Protein AF-A0A0R0AD38-F1 (afdb_monomer_lite)

Sequence (101 aa):
MSTGTLKWAVVLAARLEANGHALTPDVVELLPHMDVVVWARQQRMPLTARALRERFGVSRATAFRWLQVLRAPLPEPWPADLQPLNGVKLPMFHITWQVQP

pLDDT: mean 73.13, std 21.47, range [27.02, 95.5]

Structure (mmCIF, N/CA/C/O backbone):
data_AF-A0A0R0AD38-F1
#
_entry.id   AF-A0A0R0AD38-F1
#
loop_
_atom_site.group_PDB
_atom_site.id
_atom_site.type_symbol
_atom_site.label_atom_id
_atom_site.label_alt_id
_atom_site.label_comp_id
_atom_site.label_asym_id
_atom_site.label_entity_id
_atom_site.label_seq_id
_atom_site.pdbx_PDB_ins_code
_atom_site.Cartn_x
_atom_site.Cartn_y
_atom_site.Cartn_z
_atom_site.occupancy
_atom_site.B_iso_or_equiv
_atom_site.auth_seq_id
_atom_site.auth_comp_id
_atom_site.auth_asym_id
_atom_site.auth_atom_id
_atom_site.pdbx_PDB_model_num
ATOM 1 N N . MET A 1 1 ? 1.172 2.423 -13.761 1.00 56.97 1 MET A N 1
ATOM 2 C CA . MET A 1 1 ? 0.502 2.567 -12.445 1.00 56.97 1 MET A CA 1
ATOM 3 C C . MET A 1 1 ? 1.250 3.596 -11.602 1.00 56.97 1 MET A C 1
ATOM 5 O O . MET A 1 1 ? 2.477 3.622 -11.670 1.00 56.97 1 MET A O 1
ATOM 9 N N . SER A 1 2 ? 0.536 4.491 -10.905 1.00 72.38 2 SER A N 1
ATOM 10 C CA . SER A 1 2 ? 1.113 5.711 -10.313 1.00 72.38 2 SER A CA 1
ATOM 11 C C . SER A 1 2 ? 1.569 5.514 -8.859 1.00 72.38 2 SER A C 1
ATOM 13 O O . SER A 1 2 ? 0.878 4.900 -8.052 1.00 72.38 2 SER A O 1
ATOM 15 N N . THR A 1 3 ? 2.729 6.069 -8.506 1.00 79.19 3 THR A N 1
ATOM 16 C CA . THR A 1 3 ? 3.259 6.085 -7.130 1.00 79.19 3 THR A CA 1
ATOM 17 C C . THR A 1 3 ? 2.387 6.919 -6.175 1.00 79.19 3 THR A C 1
ATOM 19 O O . THR A 1 3 ? 2.358 6.650 -4.977 1.00 79.19 3 THR A O 1
ATOM 22 N N . GLY A 1 4 ? 1.650 7.909 -6.697 1.00 78.69 4 GLY A N 1
ATOM 23 C CA . GLY A 1 4 ? 0.775 8.778 -5.904 1.00 78.69 4 GLY A CA 1
ATOM 24 C C . GLY A 1 4 ? -0.412 8.034 -5.291 1.00 78.69 4 GLY A C 1
ATOM 25 O O . GLY A 1 4 ? -0.717 8.231 -4.119 1.00 78.69 4 GLY A O 1
ATOM 26 N N . THR A 1 5 ? -1.026 7.116 -6.044 1.00 82.19 5 THR A N 1
ATOM 27 C CA . THR A 1 5 ? -2.131 6.280 -5.548 1.00 82.19 5 THR A CA 1
ATOM 28 C C . THR A 1 5 ? -1.675 5.343 -4.426 1.00 82.19 5 THR A C 1
ATOM 30 O O . THR A 1 5 ? -2.367 5.213 -3.423 1.00 82.19 5 THR A O 1
ATOM 33 N N . LEU A 1 6 ? -0.479 4.751 -4.542 1.00 84.50 6 LEU A N 1
ATOM 34 C CA . LEU A 1 6 ? 0.084 3.912 -3.479 1.00 84.50 6 LEU A CA 1
ATOM 35 C C . LEU A 1 6 ? 0.377 4.719 -2.206 1.00 84.50 6 LEU A C 1
ATOM 37 O O . LEU A 1 6 ? 0.110 4.245 -1.107 1.00 84.50 6 LEU A O 1
ATOM 41 N N . LYS A 1 7 ? 0.895 5.947 -2.340 1.00 82.00 7 LYS A N 1
ATOM 42 C CA . LYS A 1 7 ? 1.120 6.833 -1.186 1.00 82.00 7 LYS A CA 1
ATOM 43 C C . LYS A 1 7 ? -0.190 7.109 -0.440 1.00 82.00 7 LYS A C 1
ATOM 45 O O . LYS A 1 7 ? -0.216 7.065 0.785 1.00 82.00 7 LYS A O 1
ATOM 50 N N . TRP A 1 8 ? -1.275 7.328 -1.178 1.00 84.75 8 TRP A N 1
ATOM 51 C CA . TRP A 1 8 ? -2.616 7.477 -0.613 1.00 84.75 8 TRP A CA 1
ATOM 52 C C . TRP A 1 8 ? -3.109 6.217 0.101 1.00 84.75 8 TRP A C 1
ATOM 54 O O . TRP A 1 8 ? -3.622 6.319 1.213 1.00 84.75 8 TRP A O 1
ATOM 64 N N . ALA A 1 9 ? -2.912 5.039 -0.493 1.00 86.88 9 ALA A N 1
ATOM 65 C CA . ALA A 1 9 ? -3.285 3.769 0.127 1.00 86.88 9 ALA A CA 1
ATOM 66 C C . ALA A 1 9 ? -2.564 3.549 1.468 1.00 86.88 9 ALA A C 1
ATOM 68 O O . ALA A 1 9 ? -3.194 3.139 2.438 1.00 86.88 9 ALA A O 1
ATOM 69 N N . VAL A 1 10 ? -1.272 3.893 1.557 1.00 84.19 10 VAL A N 1
ATOM 70 C CA . VAL A 1 10 ? -0.491 3.811 2.807 1.00 84.19 10 VAL A CA 1
ATOM 71 C C . VAL A 1 10 ? -1.085 4.701 3.907 1.00 84.19 10 VAL A C 1
ATOM 73 O O . VAL A 1 10 ? -1.251 4.244 5.039 1.00 84.19 10 VAL A O 1
ATOM 76 N N . VAL A 1 11 ? -1.441 5.948 3.578 1.00 85.19 11 VAL A N 1
ATOM 77 C CA . VAL A 1 11 ? -2.060 6.891 4.528 1.00 85.19 11 VAL A CA 1
ATOM 78 C C . VAL A 1 11 ? -3.447 6.410 4.959 1.00 85.19 11 VAL A C 1
ATOM 80 O O . VAL A 1 11 ? -3.767 6.417 6.146 1.00 85.19 11 VAL A O 1
ATOM 83 N N . LEU A 1 12 ? -4.268 5.953 4.014 1.00 84.62 12 LEU A N 1
ATOM 84 C CA . LEU A 1 12 ? -5.617 5.469 4.301 1.00 84.62 12 LEU A CA 1
ATOM 85 C C . LEU A 1 12 ? -5.602 4.208 5.175 1.00 84.62 12 LEU A C 1
ATOM 87 O O . LEU A 1 12 ? -6.382 4.119 6.119 1.00 84.62 12 LEU A O 1
ATOM 91 N N . ALA A 1 13 ? -4.685 3.275 4.911 1.00 84.94 13 ALA A N 1
ATOM 92 C CA . ALA A 1 13 ? -4.500 2.079 5.726 1.00 84.94 13 ALA A CA 1
ATOM 93 C C . ALA A 1 13 ? -4.149 2.429 7.180 1.00 84.94 13 ALA A C 1
ATOM 95 O O . ALA A 1 13 ? -4.756 1.902 8.108 1.00 84.94 13 ALA A O 1
ATOM 96 N N . ALA A 1 14 ? -3.216 3.369 7.376 1.00 82.06 14 ALA A N 1
ATOM 97 C CA . ALA A 1 14 ? -2.877 3.877 8.704 1.00 82.06 14 ALA A CA 1
ATOM 98 C C . ALA A 1 14 ? -4.072 4.573 9.383 1.00 82.06 14 ALA A C 1
ATOM 100 O O . ALA A 1 14 ? -4.281 4.391 10.579 1.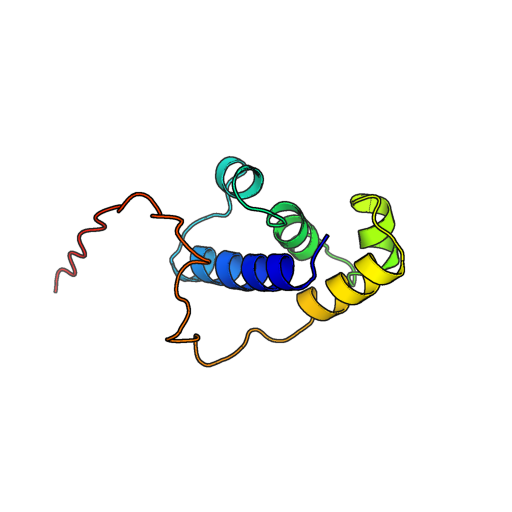00 82.06 14 ALA A O 1
ATOM 101 N N . ARG A 1 15 ? -4.895 5.319 8.625 1.00 81.12 15 ARG A N 1
ATOM 102 C CA . ARG A 1 15 ? -6.114 5.956 9.151 1.00 81.12 15 ARG A CA 1
ATOM 103 C C . ARG A 1 15 ? -7.105 4.931 9.680 1.00 81.12 15 ARG A C 1
ATOM 105 O O . ARG A 1 15 ? -7.646 5.118 10.764 1.00 81.12 15 ARG A O 1
ATOM 112 N N . LEU A 1 16 ? -7.393 3.904 8.890 1.00 83.25 16 LEU A N 1
ATOM 113 C CA . LEU A 1 16 ? -8.386 2.896 9.245 1.00 83.25 16 LEU A CA 1
ATOM 114 C C . LEU A 1 16 ? -7.975 2.185 10.535 1.00 83.25 16 LEU A C 1
ATOM 116 O O . LEU A 1 16 ? -8.752 2.167 11.485 1.00 83.25 16 LEU A O 1
ATOM 120 N N . GLU A 1 17 ? -6.722 1.743 10.618 1.00 80.50 17 GLU A N 1
ATOM 121 C CA . GLU A 1 17 ? -6.189 1.089 11.816 1.00 80.50 17 GLU A CA 1
ATOM 122 C C . GLU A 1 17 ? -6.184 2.010 13.044 1.00 80.50 17 GLU A C 1
ATOM 124 O O . GLU A 1 17 ? -6.612 1.588 14.116 1.00 80.50 17 GLU A O 1
ATOM 129 N N . ALA A 1 18 ? -5.770 3.276 12.899 1.00 73.06 18 ALA A N 1
ATOM 130 C CA . ALA A 1 18 ? -5.768 4.242 14.003 1.00 73.06 18 ALA A CA 1
ATOM 131 C C . ALA A 1 18 ? -7.176 4.527 14.560 1.00 73.06 18 ALA A C 1
ATOM 133 O O . ALA A 1 18 ? -7.315 4.885 15.725 1.00 73.06 18 ALA A O 1
ATOM 134 N N . ASN A 1 19 ? -8.218 4.345 13.742 1.00 78.25 19 ASN A N 1
ATOM 135 C CA . ASN A 1 19 ? -9.621 4.476 14.146 1.00 78.25 19 ASN A CA 1
ATOM 136 C C . ASN A 1 19 ? -10.259 3.128 14.543 1.00 78.25 19 ASN A C 1
ATOM 138 O O . ASN A 1 19 ? -11.476 3.042 14.681 1.00 78.25 19 ASN A O 1
ATOM 142 N N . GLY A 1 20 ? -9.462 2.067 14.713 1.00 75.69 20 GLY A N 1
ATOM 143 C CA . GLY A 1 20 ? -9.944 0.746 15.125 1.00 75.69 20 GLY A CA 1
ATOM 144 C C . GLY A 1 20 ? -10.633 -0.060 14.019 1.00 75.69 20 GLY A C 1
ATOM 145 O O . GLY A 1 20 ? -11.239 -1.093 14.302 1.00 75.69 20 GLY A O 1
ATOM 146 N N . HIS A 1 21 ? -10.546 0.372 12.759 1.00 79.88 21 HIS A N 1
ATOM 147 C CA . HIS A 1 21 ? -11.080 -0.375 11.625 1.00 79.88 21 HIS A CA 1
ATOM 148 C C . HIS A 1 21 ? -10.052 -1.373 11.092 1.00 79.88 21 HIS A C 1
ATOM 150 O O . HIS A 1 21 ? -8.935 -1.013 10.718 1.00 79.88 21 HIS A O 1
ATOM 156 N N . ALA A 1 22 ? -10.459 -2.638 10.999 1.00 80.19 22 ALA A N 1
ATOM 157 C CA . ALA A 1 22 ? -9.664 -3.670 10.353 1.00 80.19 22 ALA A CA 1
ATOM 158 C C . ALA A 1 22 ? -9.668 -3.496 8.824 1.00 80.19 22 ALA A C 1
ATOM 160 O O . ALA A 1 22 ? -10.698 -3.190 8.221 1.00 80.19 22 ALA A O 1
ATOM 161 N N . LEU A 1 23 ? -8.525 -3.761 8.187 1.00 81.19 23 LEU A N 1
ATOM 162 C CA . LEU A 1 23 ? -8.410 -3.867 6.730 1.00 81.19 23 LEU A CA 1
ATOM 163 C C . LEU A 1 23 ? -8.947 -5.232 6.280 1.00 81.19 23 LEU A C 1
ATOM 165 O O . LEU A 1 23 ? -8.184 -6.167 6.038 1.00 81.19 23 LEU A O 1
ATOM 169 N N . THR A 1 24 ? -10.274 -5.363 6.248 1.00 83.50 24 THR A N 1
ATOM 170 C CA . THR A 1 24 ? -10.948 -6.588 5.801 1.00 83.50 24 THR A CA 1
ATOM 171 C C . THR A 1 24 ? -10.710 -6.835 4.306 1.00 83.50 24 THR A C 1
ATOM 173 O O . THR A 1 24 ? -10.414 -5.887 3.574 1.00 83.50 24 THR A O 1
ATOM 176 N N . PRO A 1 25 ? -10.860 -8.083 3.820 1.00 81.62 25 PRO A N 1
ATOM 177 C CA . PRO A 1 25 ? -10.738 -8.392 2.394 1.00 81.62 25 PRO A CA 1
ATOM 178 C C . PRO A 1 25 ? -11.595 -7.480 1.502 1.00 81.62 25 PRO A C 1
ATOM 180 O O . PRO A 1 25 ? -11.080 -6.937 0.532 1.00 81.62 25 PRO A O 1
ATOM 183 N N . ASP A 1 26 ? -12.838 -7.196 1.903 1.00 80.25 26 ASP A N 1
ATOM 184 C CA . ASP A 1 26 ? -13.739 -6.303 1.162 1.00 80.25 26 ASP A CA 1
ATOM 185 C C . ASP A 1 26 ? -13.156 -4.886 1.000 1.00 80.25 26 ASP A C 1
ATOM 187 O O . ASP A 1 26 ? -13.193 -4.300 -0.079 1.00 80.25 26 ASP A O 1
ATOM 191 N N . VAL A 1 27 ? -12.558 -4.328 2.060 1.00 78.00 27 VAL A N 1
ATOM 192 C CA . VAL A 1 27 ? -11.909 -3.005 2.018 1.00 78.00 27 VAL A CA 1
ATOM 193 C C . VAL A 1 27 ? -10.668 -3.027 1.125 1.00 78.00 27 VAL A C 1
ATOM 195 O O . VAL A 1 27 ? -10.385 -2.053 0.424 1.00 78.00 27 VAL A O 1
ATOM 198 N N . VAL A 1 28 ? -9.924 -4.133 1.147 1.00 84.00 28 VAL A N 1
ATOM 199 C CA . VAL A 1 28 ? -8.715 -4.320 0.340 1.00 84.00 28 VAL A CA 1
ATOM 200 C C . VAL A 1 28 ? -9.045 -4.385 -1.150 1.00 84.00 28 VAL A C 1
ATOM 202 O O . VAL A 1 28 ? -8.338 -3.776 -1.950 1.00 84.00 28 VAL A O 1
ATOM 205 N N . GLU A 1 29 ? -10.122 -5.074 -1.521 1.00 82.31 29 GLU A N 1
ATOM 206 C CA . GLU A 1 29 ? -10.538 -5.234 -2.919 1.00 82.31 29 GLU A CA 1
ATOM 207 C C . GLU A 1 29 ? -11.119 -3.949 -3.521 1.00 82.31 29 GLU A C 1
ATOM 209 O O . GLU A 1 29 ? -10.936 -3.675 -4.708 1.00 82.31 29 GLU A O 1
ATOM 214 N N . LEU A 1 30 ? -11.780 -3.126 -2.704 1.00 80.56 30 LEU A N 1
ATOM 215 C CA . LEU A 1 30 ? -12.409 -1.883 -3.158 1.00 80.56 30 LEU A CA 1
ATOM 216 C C . LEU A 1 30 ? -11.420 -0.725 -3.350 1.00 80.56 30 LEU A C 1
ATOM 218 O O . LEU A 1 30 ? -11.743 0.254 -4.031 1.00 80.56 30 LEU A O 1
ATOM 222 N N . LEU A 1 31 ? -10.230 -0.797 -2.747 1.00 81.06 31 LEU A N 1
ATOM 223 C CA . LEU A 1 31 ? -9.293 0.322 -2.689 1.00 81.06 31 LEU A CA 1
ATOM 224 C C . LEU A 1 31 ? -8.016 0.044 -3.494 1.00 81.06 31 LEU A C 1
ATOM 226 O O . LEU A 1 31 ? -7.275 -0.892 -3.191 1.00 81.06 31 LEU A O 1
ATOM 230 N N . PRO A 1 32 ? -7.676 0.897 -4.480 1.00 84.31 32 PRO A N 1
ATOM 231 C CA . PRO A 1 32 ? -6.484 0.697 -5.292 1.00 84.31 32 PRO A CA 1
ATOM 232 C C . PRO A 1 32 ? -5.207 0.596 -4.450 1.00 84.31 32 PRO A C 1
ATOM 234 O O . PRO A 1 32 ? -4.898 1.507 -3.683 1.00 84.31 32 PRO A O 1
ATOM 237 N N . HIS A 1 33 ? -4.405 -0.441 -4.699 1.00 87.62 33 HIS A N 1
ATOM 238 C CA . HIS A 1 33 ? -3.108 -0.693 -4.053 1.00 87.62 33 HIS A CA 1
ATOM 239 C C . HIS A 1 33 ? -3.182 -1.015 -2.551 1.00 87.62 33 HIS A C 1
ATOM 241 O O . HIS A 1 33 ? -2.137 -1.105 -1.900 1.00 87.62 33 HIS A O 1
ATOM 247 N N . MET A 1 34 ? -4.380 -1.192 -1.982 1.00 89.38 34 MET A N 1
ATOM 248 C CA . MET A 1 34 ? -4.525 -1.607 -0.586 1.00 89.38 34 MET A CA 1
ATOM 249 C C . MET A 1 34 ? -3.994 -3.032 -0.374 1.00 89.38 34 MET A C 1
ATOM 251 O O . MET A 1 34 ? -3.375 -3.324 0.648 1.00 89.38 34 MET A O 1
ATOM 255 N N . ASP A 1 35 ? -4.126 -3.883 -1.388 1.00 90.81 35 ASP A N 1
ATOM 256 C CA . ASP A 1 35 ? -3.527 -5.216 -1.471 1.00 90.81 35 ASP A CA 1
ATOM 257 C C . ASP A 1 35 ? -1.997 -5.172 -1.328 1.00 90.81 35 ASP A C 1
ATOM 259 O O . ASP A 1 35 ? -1.412 -5.961 -0.580 1.00 90.81 35 ASP A O 1
ATOM 263 N N . VAL A 1 36 ? -1.346 -4.199 -1.973 1.00 91.50 36 VAL A N 1
ATOM 264 C CA . VAL A 1 36 ? 0.102 -3.973 -1.870 1.00 91.50 36 VAL A CA 1
ATOM 265 C C . VAL A 1 36 ? 0.495 -3.586 -0.447 1.00 91.50 36 VAL A C 1
ATOM 267 O O . VAL A 1 36 ? 1.480 -4.111 0.078 1.00 91.50 36 VAL A O 1
ATOM 270 N N . VAL A 1 37 ? -0.266 -2.689 0.188 1.00 89.06 37 VAL A N 1
ATOM 271 C CA . VAL A 1 37 ? 0.006 -2.210 1.553 1.00 89.06 37 VAL A CA 1
ATOM 272 C C . VAL A 1 37 ? -0.174 -3.330 2.576 1.00 89.06 37 VAL A C 1
ATOM 274 O O . VAL A 1 37 ? 0.724 -3.562 3.389 1.00 89.06 37 VAL A O 1
ATOM 277 N N . VAL A 1 38 ? -1.290 -4.059 2.510 1.00 89.06 38 VAL A N 1
ATOM 278 C CA . VAL A 1 38 ? -1.578 -5.176 3.422 1.00 89.06 38 VAL A CA 1
ATOM 279 C C . VAL A 1 38 ? -0.538 -6.279 3.268 1.00 89.06 38 VAL A C 1
ATOM 281 O O . VAL A 1 38 ? 0.055 -6.708 4.260 1.00 89.06 38 VAL A O 1
ATOM 284 N N . TRP A 1 39 ? -0.239 -6.688 2.033 1.00 91.44 39 TRP A N 1
ATOM 285 C CA . TRP A 1 39 ? 0.776 -7.710 1.787 1.00 91.44 39 TRP A CA 1
ATOM 286 C C . TRP A 1 39 ? 2.159 -7.286 2.298 1.00 91.44 39 TRP A C 1
ATOM 288 O O . TRP A 1 39 ? 2.866 -8.101 2.896 1.00 91.44 39 TRP A O 1
ATOM 298 N N . ALA A 1 40 ? 2.547 -6.021 2.096 1.00 89.75 40 ALA A N 1
ATOM 299 C CA . ALA A 1 40 ? 3.830 -5.494 2.555 1.00 89.75 40 ALA A CA 1
ATOM 300 C C . ALA A 1 40 ? 3.954 -5.507 4.088 1.00 89.75 40 ALA A C 1
ATOM 302 O O . ALA A 1 40 ? 5.013 -5.868 4.602 1.00 89.75 40 ALA A O 1
ATOM 303 N N . ARG A 1 41 ? 2.878 -5.171 4.813 1.00 85.75 41 ARG A N 1
ATOM 304 C CA . ARG A 1 41 ? 2.832 -5.183 6.290 1.00 85.75 41 ARG A CA 1
ATOM 305 C C . ARG A 1 41 ? 2.910 -6.588 6.889 1.00 85.75 41 ARG A C 1
ATOM 307 O O . ARG A 1 41 ? 3.390 -6.750 8.004 1.00 85.75 41 ARG A O 1
ATOM 314 N N . GLN A 1 42 ? 2.480 -7.604 6.146 1.00 86.31 42 GLN A N 1
ATOM 315 C CA . GLN A 1 42 ? 2.531 -9.005 6.576 1.00 86.31 42 GLN A CA 1
ATOM 316 C C . GLN A 1 42 ? 3.920 -9.650 6.405 1.00 86.31 42 GLN A C 1
ATOM 318 O O . GLN A 1 42 ? 4.141 -10.770 6.875 1.00 86.31 42 GLN A O 1
ATOM 323 N N . GLN A 1 43 ? 4.870 -8.987 5.733 1.00 82.69 43 GLN A N 1
ATOM 324 C CA . GLN A 1 43 ? 6.198 -9.555 5.501 1.00 82.69 43 GLN A CA 1
ATOM 325 C C . GLN A 1 43 ? 7.030 -9.575 6.789 1.00 82.69 43 GLN A C 1
ATOM 327 O O . GLN A 1 43 ? 7.323 -8.540 7.377 1.00 82.69 43 GLN A O 1
ATOM 332 N N . ARG A 1 44 ? 7.476 -10.771 7.195 1.00 71.75 44 ARG A N 1
ATOM 333 C CA . ARG A 1 44 ? 8.395 -10.960 8.336 1.00 71.75 44 ARG A CA 1
ATOM 334 C C . ARG A 1 44 ? 9.849 -10.616 8.005 1.00 71.75 44 ARG A C 1
ATOM 336 O O . ARG A 1 44 ? 10.640 -10.344 8.900 1.00 71.75 44 ARG A O 1
ATOM 343 N N . MET A 1 45 ? 10.213 -10.677 6.726 1.00 75.38 45 MET A N 1
ATOM 344 C CA . MET A 1 45 ? 11.550 -10.348 6.234 1.00 75.38 45 MET A CA 1
ATOM 345 C C . MET A 1 45 ? 11.596 -8.913 5.700 1.00 75.38 45 MET A C 1
ATOM 347 O O . MET A 1 45 ? 10.557 -8.384 5.300 1.00 75.38 45 MET A O 1
ATOM 351 N N . PRO A 1 46 ? 12.790 -8.294 5.610 1.00 82.31 46 PRO A N 1
ATOM 352 C CA . PRO A 1 46 ? 12.931 -6.978 5.005 1.00 82.31 46 PRO A CA 1
ATOM 353 C C . PRO A 1 46 ? 12.318 -6.949 3.604 1.00 82.31 46 PRO A C 1
ATOM 355 O O . PRO A 1 46 ? 12.748 -7.669 2.700 1.00 82.31 46 PRO A O 1
ATOM 358 N N . LEU A 1 47 ? 11.317 -6.092 3.416 1.00 88.88 47 LEU A N 1
ATOM 359 C CA . LEU A 1 47 ? 10.650 -5.907 2.134 1.00 88.88 47 LEU A CA 1
ATOM 360 C C . LEU A 1 47 ? 11.672 -5.515 1.057 1.00 88.88 47 LEU A C 1
ATOM 362 O O . LEU A 1 47 ? 12.461 -4.592 1.268 1.00 88.88 47 LEU A O 1
ATOM 366 N N . THR A 1 48 ? 11.655 -6.168 -0.107 1.00 90.81 48 THR A N 1
ATOM 367 C CA . THR A 1 48 ? 12.560 -5.851 -1.226 1.00 90.81 48 THR A CA 1
ATOM 368 C C . THR A 1 48 ? 11.790 -5.495 -2.495 1.00 90.81 48 THR A C 1
ATOM 370 O O . THR A 1 48 ? 10.685 -5.980 -2.732 1.00 90.81 48 THR A O 1
ATOM 373 N N . ALA A 1 49 ? 12.405 -4.689 -3.367 1.00 91.38 49 ALA A N 1
ATOM 374 C CA . ALA A 1 49 ? 11.834 -4.369 -4.677 1.00 91.38 49 ALA A CA 1
ATOM 375 C C . ALA A 1 49 ? 11.690 -5.626 -5.552 1.00 91.38 49 ALA A C 1
ATOM 377 O O . ALA A 1 49 ? 10.781 -5.708 -6.369 1.00 91.38 49 ALA A O 1
ATOM 378 N N . ARG A 1 50 ? 12.560 -6.630 -5.367 1.00 92.81 50 ARG A N 1
ATOM 379 C CA . ARG A 1 50 ? 12.443 -7.921 -6.053 1.00 92.81 50 ARG A CA 1
ATOM 380 C C . ARG A 1 50 ? 11.164 -8.653 -5.642 1.00 92.81 50 ARG A C 1
ATOM 382 O O . ARG A 1 50 ? 10.417 -9.057 -6.523 1.00 92.81 50 ARG A O 1
ATOM 389 N N . ALA A 1 51 ? 10.883 -8.734 -4.342 1.00 92.00 51 ALA A N 1
ATOM 390 C CA . ALA A 1 51 ? 9.678 -9.382 -3.828 1.00 92.00 51 ALA A CA 1
ATOM 391 C C . ALA A 1 51 ? 8.394 -8.676 -4.303 1.00 92.00 51 ALA A C 1
ATOM 393 O O . ALA A 1 51 ? 7.463 -9.337 -4.748 1.00 92.00 51 ALA A O 1
ATOM 394 N N . LEU A 1 52 ? 8.370 -7.335 -4.306 1.00 91.56 52 LEU A N 1
ATOM 395 C CA . LEU A 1 52 ? 7.258 -6.555 -4.874 1.00 91.56 52 LEU A CA 1
ATOM 396 C C . LEU A 1 52 ? 7.050 -6.849 -6.367 1.00 91.56 52 LEU A C 1
ATOM 398 O O . LEU A 1 52 ? 5.921 -7.003 -6.827 1.00 91.56 52 LEU A O 1
ATOM 402 N N . ARG A 1 53 ? 8.147 -6.942 -7.125 1.00 95.44 53 ARG A N 1
ATOM 403 C CA . ARG A 1 53 ? 8.112 -7.248 -8.557 1.00 95.44 53 ARG A CA 1
ATOM 404 C C . ARG A 1 53 ? 7.537 -8.636 -8.824 1.00 95.44 53 ARG A C 1
ATOM 406 O O . ARG A 1 53 ? 6.666 -8.776 -9.670 1.00 95.44 53 ARG A O 1
ATOM 413 N N . GLU A 1 54 ? 8.045 -9.639 -8.114 1.00 94.75 54 GLU A N 1
ATOM 414 C CA . GLU A 1 54 ? 7.629 -11.038 -8.249 1.00 94.75 54 GLU A CA 1
ATOM 415 C C . GLU A 1 54 ? 6.168 -11.226 -7.819 1.00 94.75 54 GLU A C 1
ATOM 417 O O . GLU A 1 54 ? 5.426 -11.930 -8.494 1.00 94.75 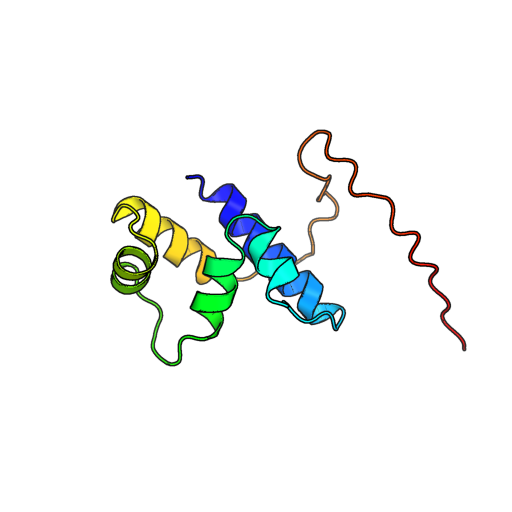54 GLU A O 1
ATOM 422 N N . ARG A 1 55 ? 5.729 -10.546 -6.750 1.00 94.56 55 ARG A N 1
ATOM 423 C CA . ARG A 1 55 ? 4.356 -10.652 -6.242 1.00 94.56 55 ARG A CA 1
ATOM 424 C C . ARG A 1 55 ? 3.315 -9.992 -7.148 1.00 94.56 55 ARG A C 1
ATOM 426 O O . ARG A 1 55 ? 2.254 -10.572 -7.340 1.00 94.56 55 ARG A O 1
ATOM 433 N N . PHE A 1 56 ? 3.596 -8.791 -7.657 1.00 93.00 56 PHE A N 1
ATOM 434 C CA . PHE A 1 56 ? 2.601 -7.958 -8.353 1.00 93.00 56 PHE A CA 1
ATOM 435 C C . PHE A 1 56 ? 2.840 -7.828 -9.864 1.00 93.00 56 PHE A C 1
ATOM 437 O O . PHE A 1 56 ? 2.135 -7.076 -10.532 1.00 93.00 56 PHE A O 1
ATOM 444 N N . GLY A 1 57 ? 3.849 -8.507 -10.420 1.00 95.00 57 GLY A N 1
ATOM 445 C CA . GLY A 1 57 ? 4.126 -8.503 -11.863 1.00 95.00 57 GLY A CA 1
ATOM 446 C C . GLY A 1 57 ? 4.503 -7.130 -12.437 1.00 95.00 57 GLY A C 1
ATOM 447 O O . GLY A 1 57 ? 4.350 -6.891 -13.632 1.00 95.00 57 GLY A O 1
ATOM 448 N N . VAL A 1 58 ? 4.973 -6.199 -11.602 1.00 93.31 58 VAL A N 1
ATOM 449 C CA . VAL A 1 58 ? 5.284 -4.822 -12.020 1.00 93.31 58 VAL A CA 1
ATOM 450 C C . VAL A 1 58 ? 6.699 -4.688 -12.590 1.00 93.31 58 VAL A C 1
ATOM 452 O O . VAL A 1 58 ? 7.538 -5.574 -12.463 1.00 93.31 58 VAL A O 1
ATOM 455 N N . SER A 1 59 ? 7.019 -3.545 -13.203 1.00 95.50 59 SER A N 1
ATOM 456 C CA . SER A 1 59 ? 8.391 -3.265 -13.649 1.00 95.50 59 SER A CA 1
ATOM 457 C C . SER A 1 59 ? 9.361 -3.097 -12.467 1.00 95.50 59 SER A C 1
ATOM 459 O O . SER A 1 59 ? 8.967 -2.717 -11.361 1.00 95.50 59 SER A O 1
ATOM 461 N N . ARG A 1 60 ? 10.669 -3.284 -12.707 1.00 94.12 60 ARG A N 1
ATOM 462 C CA . ARG A 1 60 ? 11.719 -3.013 -11.702 1.00 94.12 60 ARG A CA 1
ATOM 463 C C . ARG A 1 60 ? 11.666 -1.569 -11.186 1.00 94.12 60 ARG A C 1
ATOM 465 O O . ARG A 1 60 ? 11.810 -1.350 -9.987 1.00 94.12 60 ARG A O 1
ATOM 472 N N . ALA A 1 61 ? 11.451 -0.600 -12.079 1.00 94.38 61 ALA A N 1
ATOM 473 C CA . A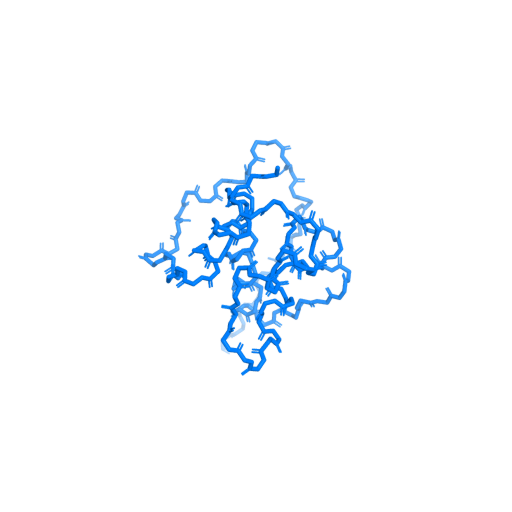LA A 1 61 ? 11.373 0.816 -11.722 1.00 94.38 61 ALA A CA 1
ATOM 474 C C . ALA A 1 61 ? 10.147 1.112 -10.842 1.00 94.38 61 ALA A C 1
ATOM 476 O O . ALA A 1 61 ? 10.259 1.820 -9.842 1.00 94.38 61 ALA A O 1
ATOM 477 N N . THR A 1 62 ? 8.994 0.525 -11.171 1.00 93.62 62 THR A N 1
ATOM 478 C CA . THR A 1 62 ? 7.769 0.630 -10.365 1.00 93.62 62 THR A CA 1
ATOM 479 C C . THR A 1 62 ? 7.969 0.021 -8.983 1.00 93.62 62 THR A C 1
ATOM 481 O O . THR A 1 62 ? 7.710 0.694 -7.991 1.00 93.62 62 THR A O 1
ATOM 484 N N . ALA A 1 63 ? 8.507 -1.199 -8.905 1.00 93.56 63 ALA A N 1
ATOM 485 C CA . ALA A 1 63 ? 8.759 -1.868 -7.632 1.00 93.56 63 ALA A CA 1
ATOM 486 C C . ALA A 1 63 ? 9.725 -1.080 -6.733 1.00 93.56 63 ALA A C 1
ATOM 488 O O . ALA A 1 63 ? 9.528 -1.015 -5.522 1.00 93.56 63 ALA A O 1
ATOM 489 N N . PHE A 1 64 ? 10.748 -0.444 -7.314 1.00 93.56 64 PHE A N 1
ATOM 490 C CA . PHE A 1 64 ? 11.668 0.410 -6.563 1.00 93.56 64 PHE A CA 1
ATOM 491 C C . PHE A 1 64 ? 10.972 1.659 -6.005 1.00 93.56 64 PHE A C 1
ATOM 493 O O . PHE A 1 64 ? 11.120 1.967 -4.825 1.00 93.56 64 PHE A O 1
ATOM 500 N N . ARG A 1 65 ? 10.155 2.344 -6.817 1.00 91.25 65 ARG A N 1
ATOM 501 C CA . ARG A 1 65 ? 9.367 3.506 -6.365 1.00 91.25 65 ARG A CA 1
ATOM 502 C C . ARG A 1 65 ? 8.360 3.123 -5.280 1.00 91.25 65 ARG A C 1
ATOM 504 O O . ARG A 1 65 ? 8.196 3.854 -4.311 1.00 91.25 65 ARG A O 1
ATOM 5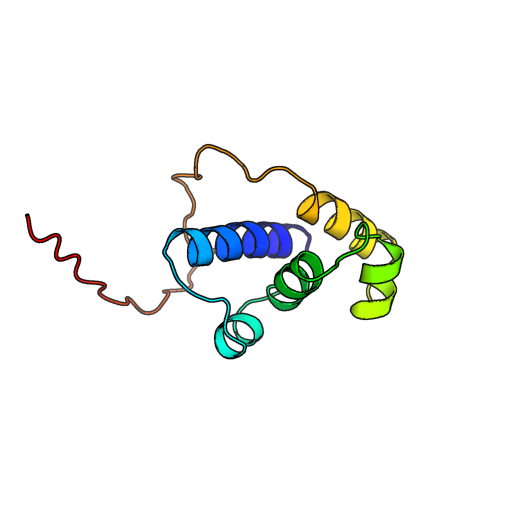11 N N . TRP A 1 66 ? 7.707 1.974 -5.426 1.00 92.75 66 TRP A N 1
ATOM 512 C CA . TRP A 1 66 ? 6.781 1.450 -4.425 1.00 92.75 66 TRP A CA 1
ATOM 513 C C . TRP A 1 66 ? 7.487 1.115 -3.115 1.00 92.75 66 TRP A C 1
ATOM 515 O O . TRP A 1 66 ? 7.002 1.493 -2.054 1.00 92.75 66 TRP A O 1
ATOM 525 N N . LEU A 1 67 ? 8.668 0.494 -3.182 1.00 92.38 67 LEU A N 1
ATOM 526 C CA . LEU A 1 67 ? 9.485 0.228 -2.001 1.00 92.38 67 LEU A CA 1
ATOM 527 C C . LEU A 1 67 ? 9.843 1.516 -1.249 1.00 92.38 67 LEU A C 1
ATOM 529 O O . LEU A 1 67 ? 9.791 1.533 -0.023 1.00 92.38 67 LEU A O 1
ATOM 533 N N . GLN A 1 68 ? 10.198 2.584 -1.970 1.00 91.19 68 GLN A N 1
ATOM 534 C CA . GLN A 1 68 ? 10.489 3.881 -1.355 1.00 91.19 68 GLN A CA 1
ATOM 535 C C . GLN A 1 68 ? 9.266 4.457 -0.636 1.00 91.19 68 GLN A C 1
ATOM 537 O O . GLN A 1 68 ? 9.406 4.931 0.484 1.00 91.19 68 GLN A O 1
ATOM 542 N N . VAL A 1 69 ? 8.074 4.370 -1.236 1.00 87.44 69 VAL A N 1
ATOM 543 C CA . VAL A 1 69 ? 6.826 4.822 -0.596 1.00 87.44 69 VAL A CA 1
ATOM 544 C C . VAL A 1 69 ? 6.502 4.008 0.652 1.00 87.44 69 VAL A C 1
ATOM 546 O O . VAL A 1 69 ? 6.195 4.588 1.684 1.00 87.44 69 VAL A O 1
ATOM 549 N N . LEU A 1 70 ? 6.602 2.680 0.578 1.00 87.00 70 LEU A N 1
ATOM 550 C CA . LEU A 1 70 ? 6.274 1.783 1.694 1.00 87.00 70 LEU A CA 1
ATOM 551 C C . LEU A 1 70 ? 7.242 1.917 2.880 1.00 87.00 70 LEU A C 1
ATOM 553 O O . LEU A 1 70 ? 6.889 1.549 3.995 1.00 87.00 70 LEU A O 1
ATOM 557 N N . ARG A 1 71 ? 8.461 2.414 2.641 1.00 86.75 71 ARG A N 1
ATOM 558 C CA . AR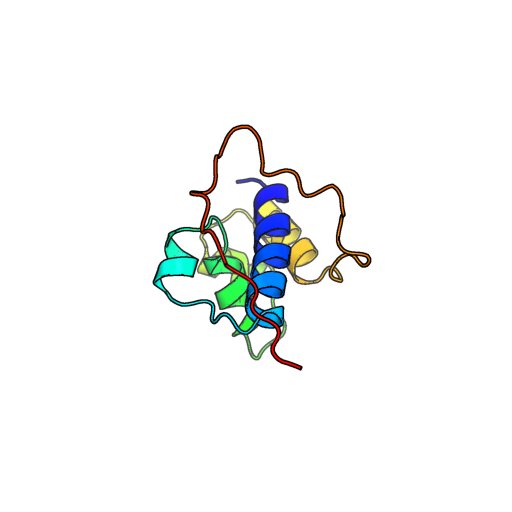G A 1 71 ? 9.478 2.669 3.675 1.00 86.75 71 ARG A CA 1
ATOM 559 C C . ARG A 1 71 ? 9.529 4.120 4.139 1.00 86.75 71 ARG A C 1
ATOM 561 O O . ARG A 1 71 ? 10.251 4.413 5.089 1.00 86.75 71 ARG A O 1
ATOM 568 N N . ALA A 1 72 ? 8.849 5.028 3.446 1.00 80.50 72 ALA A N 1
ATOM 569 C CA . ALA A 1 72 ? 8.823 6.420 3.849 1.00 80.50 72 ALA A CA 1
ATOM 570 C C . ALA A 1 72 ? 8.076 6.541 5.188 1.00 80.50 72 ALA A C 1
ATOM 572 O O . ALA A 1 72 ? 7.063 5.861 5.375 1.00 80.50 72 ALA A O 1
ATOM 573 N N . PRO A 1 73 ? 8.545 7.395 6.113 1.00 70.81 73 PRO A N 1
ATOM 574 C CA . PRO A 1 73 ? 7.755 7.731 7.286 1.00 70.81 73 PRO A CA 1
ATOM 575 C C . PRO A 1 73 ? 6.404 8.302 6.841 1.00 70.81 73 PRO A C 1
ATOM 577 O O . PRO A 1 73 ? 6.314 8.999 5.822 1.00 70.81 73 PRO A O 1
ATOM 580 N N . LEU A 1 74 ? 5.352 7.990 7.599 1.00 66.31 74 LEU A N 1
ATOM 581 C CA . LEU A 1 74 ? 4.057 8.626 7.394 1.00 66.31 74 LEU A CA 1
ATOM 582 C C . LEU A 1 74 ? 4.232 10.140 7.598 1.00 66.31 74 LEU A C 1
ATOM 584 O O . LEU A 1 74 ? 4.921 10.541 8.537 1.00 66.31 74 LEU A O 1
ATOM 588 N N . PRO A 1 75 ? 3.682 10.985 6.711 1.00 57.22 75 PRO A N 1
ATOM 589 C CA . PRO A 1 75 ? 3.744 12.423 6.909 1.00 57.22 75 PRO A CA 1
ATOM 590 C C . PRO A 1 75 ? 2.972 12.793 8.183 1.00 57.22 75 PRO A C 1
ATOM 592 O O . PRO A 1 75 ? 1.777 12.526 8.275 1.00 57.22 75 PRO A O 1
ATOM 595 N N . GLU A 1 76 ? 3.672 13.416 9.130 1.00 50.66 76 GLU A N 1
ATOM 596 C CA . GLU A 1 76 ? 3.104 14.124 10.279 1.00 50.66 76 GLU A CA 1
ATOM 597 C C . GLU A 1 76 ? 3.373 15.630 10.069 1.00 50.66 76 GLU A C 1
ATOM 599 O O . GLU A 1 76 ? 4.508 15.983 9.726 1.00 50.66 76 GLU A O 1
ATOM 604 N N . PRO A 1 77 ? 2.392 16.535 10.238 1.00 55.34 77 PRO A N 1
ATOM 605 C CA . PRO A 1 77 ? 1.019 16.295 10.666 1.00 55.34 77 PRO A CA 1
ATOM 606 C C . PRO A 1 77 ? 0.119 15.791 9.537 1.00 55.34 77 PRO A C 1
ATOM 608 O O . PRO A 1 77 ? 0.363 16.032 8.351 1.00 55.34 77 PRO A O 1
ATOM 611 N N . TRP A 1 78 ? -0.957 15.123 9.949 1.00 55.12 78 TRP A N 1
ATOM 612 C CA . TRP A 1 78 ? -2.109 14.791 9.115 1.00 55.12 78 TRP A CA 1
ATOM 613 C C . TRP A 1 78 ? -2.446 15.949 8.155 1.00 55.12 78 TRP A C 1
ATOM 615 O O . TRP A 1 78 ? -2.728 17.051 8.634 1.00 55.12 78 TRP A O 1
ATOM 625 N N . PRO A 1 79 ? -2.428 15.764 6.822 1.00 46.97 79 PRO A N 1
ATOM 626 C CA . PRO A 1 79 ? -2.711 16.864 5.913 1.00 46.97 79 PRO A CA 1
ATOM 627 C C . PRO A 1 79 ? -4.1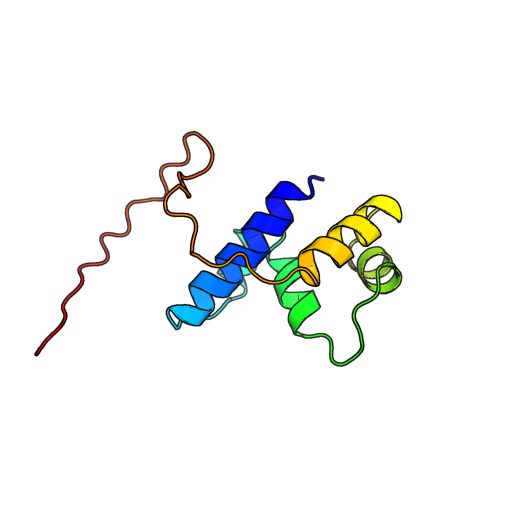75 17.292 6.098 1.00 46.97 79 PRO A C 1
ATOM 629 O O . PRO A 1 79 ? -5.105 16.528 5.824 1.00 46.97 79 PRO A O 1
ATOM 632 N N . ALA A 1 80 ? -4.398 18.503 6.614 1.00 48.09 80 ALA A N 1
ATOM 633 C CA . ALA A 1 80 ? -5.731 19.104 6.744 1.00 48.09 80 ALA A CA 1
ATOM 634 C C . ALA A 1 80 ? -6.404 19.326 5.370 1.00 48.09 80 ALA A C 1
ATOM 636 O O . ALA A 1 80 ? -7.606 19.560 5.275 1.00 48.09 80 ALA A O 1
ATOM 637 N N . ASP A 1 81 ? -5.617 19.213 4.303 1.00 45.66 81 ASP A N 1
ATOM 638 C CA . ASP A 1 81 ? -5.923 19.385 2.890 1.00 45.66 81 ASP A CA 1
ATOM 639 C C . ASP A 1 81 ? -6.150 18.061 2.139 1.00 45.66 81 ASP A C 1
ATOM 641 O O . ASP A 1 81 ? -6.134 18.046 0.908 1.00 45.66 81 ASP A O 1
ATOM 645 N N . LEU A 1 82 ? -6.428 16.951 2.839 1.00 48.59 82 LEU A N 1
ATOM 646 C CA . LEU A 1 82 ? -6.979 15.733 2.226 1.00 48.59 82 LEU A CA 1
ATOM 647 C C . LEU A 1 82 ? -8.410 15.992 1.706 1.00 48.59 82 LEU A C 1
ATOM 649 O O . LEU A 1 82 ? -9.384 15.419 2.196 1.00 48.59 82 LEU A O 1
ATOM 653 N N . GLN A 1 83 ? -8.553 16.853 0.696 1.00 46.00 83 GLN A N 1
ATOM 654 C CA . GLN A 1 83 ? -9.734 16.867 -0.150 1.00 46.00 83 GLN A CA 1
ATOM 655 C C . GLN A 1 83 ? -9.779 15.533 -0.910 1.00 46.00 83 GLN A C 1
ATOM 657 O O . GLN A 1 83 ? -8.751 15.094 -1.442 1.00 46.00 83 GLN A O 1
ATOM 662 N N . PRO A 1 84 ? -10.939 14.853 -0.955 1.00 42.94 84 PRO A N 1
ATOM 663 C CA . PRO A 1 84 ? -11.093 13.658 -1.769 1.00 42.94 84 PRO A CA 1
ATOM 664 C C . PRO A 1 84 ? -10.708 13.993 -3.210 1.00 42.94 84 PRO A C 1
ATOM 666 O O . PRO A 1 84 ? -11.117 15.022 -3.748 1.00 42.94 84 PRO A O 1
ATOM 669 N N . LEU A 1 85 ? -9.892 13.127 -3.815 1.00 42.03 85 LEU A N 1
ATOM 670 C CA . LEU A 1 85 ? -9.505 13.214 -5.220 1.00 42.03 85 LEU A CA 1
ATOM 671 C C . LEU A 1 85 ? -10.766 13.455 -6.066 1.00 42.03 85 LEU A C 1
ATOM 673 O O . LEU A 1 85 ? -11.639 12.594 -6.121 1.00 42.03 85 LEU A O 1
ATOM 677 N N . ASN A 1 86 ? -10.852 14.655 -6.649 1.00 39.31 86 ASN A N 1
ATOM 678 C CA . ASN A 1 86 ? -11.800 15.121 -7.662 1.00 39.31 86 ASN A CA 1
ATOM 679 C C . ASN A 1 86 ? -13.090 14.293 -7.811 1.00 39.31 86 ASN A C 1
ATOM 681 O O . ASN A 1 86 ? -13.128 13.287 -8.516 1.00 39.31 86 ASN A O 1
ATOM 685 N N . GLY A 1 87 ? -14.180 14.788 -7.222 1.00 36.19 87 GLY A N 1
ATOM 686 C CA . GLY A 1 87 ? -15.543 14.423 -7.623 1.00 36.19 87 GLY A CA 1
ATOM 687 C C . GLY A 1 87 ? -16.075 13.085 -7.112 1.00 36.19 87 GLY A C 1
ATOM 688 O O . GLY A 1 87 ? -17.256 12.804 -7.313 1.00 36.19 87 GLY A O 1
ATOM 689 N N . VAL A 1 88 ? -15.282 12.284 -6.394 1.00 36.84 88 VAL A N 1
ATOM 690 C CA . VAL A 1 88 ? -15.829 11.130 -5.674 1.00 36.84 88 VAL A CA 1
ATOM 691 C C . VAL A 1 88 ? -16.526 11.642 -4.414 1.00 36.84 88 VAL A C 1
ATOM 693 O O . VAL A 1 88 ? -15.903 11.835 -3.370 1.00 36.84 88 VAL A O 1
ATOM 696 N N . LYS A 1 89 ? -17.846 11.860 -4.504 1.00 35.22 89 LYS A N 1
ATOM 697 C CA . LYS A 1 89 ? -18.715 11.809 -3.323 1.00 35.22 89 LYS A CA 1
ATOM 698 C C . LYS A 1 89 ? -18.557 10.407 -2.739 1.00 35.22 89 LYS A C 1
ATOM 700 O O . LYS A 1 89 ? -19.208 9.472 -3.196 1.00 35.22 89 LYS A O 1
ATOM 705 N N . LEU A 1 90 ? -17.679 10.256 -1.749 1.00 36.72 90 LEU A N 1
ATOM 706 C CA . LEU A 1 90 ? -17.781 9.128 -0.833 1.00 36.72 90 LEU A CA 1
ATOM 707 C C . LEU A 1 90 ? -19.217 9.174 -0.290 1.00 36.72 90 LEU A C 1
ATOM 709 O O . LEU A 1 90 ? -19.639 10.259 0.131 1.00 36.72 90 LEU A O 1
ATOM 713 N N . PRO A 1 91 ? -20.004 8.084 -0.377 1.00 30.44 91 PRO A N 1
ATOM 714 C CA . PRO A 1 91 ? -21.330 8.073 0.210 1.00 30.44 91 PRO A CA 1
ATOM 715 C C . PRO A 1 91 ? -21.171 8.523 1.653 1.00 30.44 91 PRO A C 1
ATOM 717 O O . PRO A 1 91 ? -20.319 8.029 2.391 1.00 30.44 91 PRO A O 1
ATOM 720 N N . MET A 1 92 ? -21.917 9.573 1.973 1.00 27.02 92 MET A N 1
ATOM 721 C CA . MET A 1 92 ? -21.920 10.246 3.253 1.00 27.02 92 MET A CA 1
ATOM 722 C C . MET A 1 92 ? -22.379 9.214 4.287 1.00 27.02 92 MET A C 1
ATOM 724 O O . MET A 1 92 ? -23.569 9.069 4.550 1.00 27.02 92 MET A O 1
ATOM 728 N N . PHE A 1 93 ? -21.452 8.432 4.837 1.00 32.22 93 PHE A N 1
ATOM 729 C CA . PHE A 1 93 ? -21.709 7.722 6.074 1.00 32.22 93 PHE A CA 1
ATOM 730 C C . PHE A 1 93 ? -21.834 8.824 7.120 1.00 32.22 93 PHE A C 1
ATOM 732 O O . PHE A 1 93 ? -20.839 9.408 7.550 1.00 32.22 93 PHE A O 1
ATOM 739 N N . HIS A 1 94 ? -23.075 9.178 7.454 1.00 27.36 94 HIS A N 1
ATOM 740 C CA . HIS A 1 94 ? -23.387 9.949 8.647 1.00 27.36 94 HIS A CA 1
ATOM 741 C C . HIS A 1 94 ? -22.929 9.117 9.851 1.00 27.36 94 HIS A C 1
ATOM 743 O O . HIS A 1 94 ? -23.703 8.363 10.430 1.00 27.36 94 HIS A O 1
ATOM 749 N N . ILE A 1 95 ? -21.647 9.204 10.200 1.00 37.88 95 ILE A N 1
ATOM 750 C CA . ILE A 1 95 ? -21.141 8.691 11.467 1.00 37.88 95 ILE A CA 1
ATOM 751 C C . ILE A 1 95 ? -21.529 9.749 12.495 1.00 37.88 95 ILE A C 1
ATOM 753 O O . ILE A 1 95 ? -20.880 10.786 12.633 1.00 37.88 95 ILE A O 1
ATOM 757 N N . THR A 1 96 ? -22.666 9.536 13.151 1.00 27.12 96 THR A N 1
ATOM 758 C CA . THR A 1 96 ? -23.056 10.313 14.324 1.00 27.12 96 THR A CA 1
ATOM 759 C C . THR A 1 96 ? -22.075 10.002 15.446 1.00 27.12 96 THR A C 1
ATOM 761 O O . THR A 1 96 ? -22.071 8.900 15.990 1.00 27.12 96 THR A O 1
ATOM 764 N N . TRP A 1 97 ? -21.238 10.978 15.783 1.00 35.72 97 TRP A N 1
ATOM 765 C CA . TRP A 1 97 ? -20.398 10.942 16.970 1.00 35.72 97 TRP A CA 1
ATOM 766 C C . TRP A 1 97 ? -21.286 11.150 18.197 1.00 35.72 97 TRP A C 1
ATOM 768 O O . TRP A 1 97 ? -21.764 12.258 18.434 1.00 35.72 97 TRP A O 1
ATOM 778 N N . GLN A 1 98 ? -21.520 10.096 18.977 1.00 28.17 98 GLN A N 1
ATOM 779 C CA . GLN A 1 98 ? -21.904 10.257 20.376 1.00 28.17 98 GLN A CA 1
ATOM 780 C C . GLN A 1 98 ? -20.689 9.951 21.240 1.00 28.17 98 GLN A C 1
ATOM 782 O O . GLN A 1 98 ? -20.292 8.802 21.403 1.00 28.17 98 GLN A O 1
ATOM 787 N N . VAL A 1 99 ? -20.096 11.014 21.775 1.00 38.91 99 VAL A N 1
ATOM 788 C CA . VAL A 1 99 ? -19.232 10.939 22.950 1.00 38.91 99 VAL A CA 1
ATOM 789 C C . VAL A 1 99 ? -20.178 11.025 24.145 1.00 38.91 99 VAL A C 1
ATOM 791 O O . VAL A 1 99 ? -20.824 12.057 24.328 1.00 38.91 99 VAL A O 1
ATOM 794 N N . GLN A 1 100 ? -20.333 9.939 24.903 1.00 28.92 100 GLN A N 1
ATOM 795 C CA . GLN A 1 100 ? -20.944 10.023 26.231 1.00 28.92 100 GLN A CA 1
ATOM 796 C C . GLN A 1 100 ? -19.856 10.364 27.264 1.00 28.92 100 GLN A C 1
ATOM 798 O O . GLN A 1 100 ? -18.730 9.888 27.102 1.00 28.92 100 GLN A O 1
ATOM 803 N N . PRO A 1 101 ? -20.176 11.235 28.242 1.00 44.94 101 PRO A N 1
ATOM 804 C CA . PRO A 1 101 ? -19.234 11.761 29.231 1.00 44.94 101 PRO A CA 1
ATOM 805 C C . PRO A 1 101 ? -18.716 10.704 30.210 1.00 44.94 101 PRO A C 1
ATOM 807 O O . PRO A 1 101 ? -19.437 9.711 30.456 1.00 44.94 101 PRO A O 1
#

Foldseek 3Di:
DDLVLLLVLLQVCVVCVVVVHDCDPVNCVVGPCVVVLVVCVPDPDPDDLVVVCVVPVDDSVVSVSSSCSSPDPNDPPDPPPPDPDPDPPPPPPPPDDDDDD

Organism: NCBI:txid1236960

Radius of gyration: 15.45 Å; chains: 1; bounding box: 36×30×43 Å

Secondary structure (DSSP, 8-state):
--HHHHHHHHHHHHHHHHTT----HHHHHHSTTHHHHHHHHT-SSPP-HHHHHHHH---HHHHHHHHHHHHSPPPSS--TT---STT--------------